Protein AF-A0A840WM59-F1 (afdb_monomer)

Radius of gyration: 18.75 Å; Cα contacts (8 Å, |Δi|>4): 108; chains: 1; bounding box: 46×38×45 Å

InterPro domains:
  IPR029063 S-adenosyl-L-methionine-dependent methyltransferase superfamily [G3DSA:3.40.50.150] (31-158)
  IPR029063 S-adenosyl-L-methionine-dependent methyltransferase superfamily [SSF53335] (62-146)

Foldseek 3Di:
DDDDPDDDDPVVVVVCCVLCVVVCCLQQNVNDQDFCDDPPCNPDRRNVRRVVVVVVPDPDDPVVVVCCVVVVPCPDDDDLVVVCVVCVVVVKDWPDKDWCLVVLQVSLVCQLVSLVVCLVVCCVRVNDVRSVVVNVVSPVVSCCSNPPDTDMDIDIDD

Mean predicted aligned error: 12.3 Å

Solvent-accessible surface area (backbone atoms only — not comparable to full-atom values): 9459 Å² total; per-residue (Å²): 134,84,74,84,77,78,82,75,54,78,71,57,48,52,54,50,46,71,76,46,45,70,55,45,49,73,76,46,50,94,68,82,78,74,54,38,87,52,91,86,58,71,85,51,58,31,49,60,42,32,52,50,52,53,51,76,74,42,98,64,52,74,73,50,52,54,48,47,70,68,59,71,55,75,90,64,86,72,52,79,66,54,49,55,53,53,41,46,76,73,62,27,49,76,77,46,77,42,84,42,33,72,58,46,27,61,50,28,74,42,46,66,58,53,50,63,73,44,42,68,59,39,30,72,76,63,32,63,68,51,38,52,54,51,51,55,51,50,54,53,50,29,49,41,39,52,77,72,49,81,40,75,49,76,42,66,48,119

Secondary structure (DSSP, 8-state):
-----PPPPHHHHHHHHHHHHHHHHHHTTT--------SSSTTS-HHHHHHHHHHHH----HHHHHHHHHHTS-SSPPPHHHHHHHHHHTT-EEEEEEE-HHHHHHHHHHHHHHHHHHHHHHHHHH-HHHHHHHHHHHHHHHHIIIII---EEEEEE-

pLDDT: mean 72.49, std 15.41, range [28.55, 93.75]

Organism: NCBI:txid179819

Sequence (158 aa):
MTSEQDSMRPDEVGEFYDDRGWLYEIFMGQNLHIGWWDEVQPELDPKDRLTDVLIERTELSDQLREVLKEGFTVSALPTAQEYQSLFAEAGFTVARTTDATPHLRRSAERIEHVVAEHYPTVVHKGGREFAEEFRAMISQVSVLERDHLGYTIVEATA

Structure (mmCIF, N/CA/C/O backbone):
data_AF-A0A840WM59-F1
#
_entry.id   AF-A0A840WM59-F1
#
loop_
_atom_site.group_PDB
_atom_site.id
_atom_site.type_symbol
_atom_site.label_atom_id
_atom_site.label_alt_id
_atom_site.label_comp_id
_atom_site.label_asym_id
_atom_site.label_entity_id
_atom_site.label_seq_id
_atom_site.pdbx_PDB_ins_code
_atom_site.Cartn_x
_atom_site.Cartn_y
_atom_site.Cartn_z
_atom_site.occupancy
_atom_site.B_iso_or_equiv
_atom_site.auth_seq_id
_atom_site.auth_comp_id
_atom_site.auth_asym_id
_atom_site.auth_atom_id
_atom_site.pdbx_PDB_model_num
ATOM 1 N N . MET A 1 1 ? 19.791 17.648 -0.159 1.00 28.55 1 MET A N 1
ATOM 2 C CA . MET A 1 1 ? 18.773 18.434 -0.880 1.00 28.55 1 MET A CA 1
ATOM 3 C C . MET A 1 1 ? 17.585 17.518 -1.058 1.00 28.55 1 MET A C 1
ATOM 5 O O . MET A 1 1 ? 17.615 16.666 -1.931 1.00 28.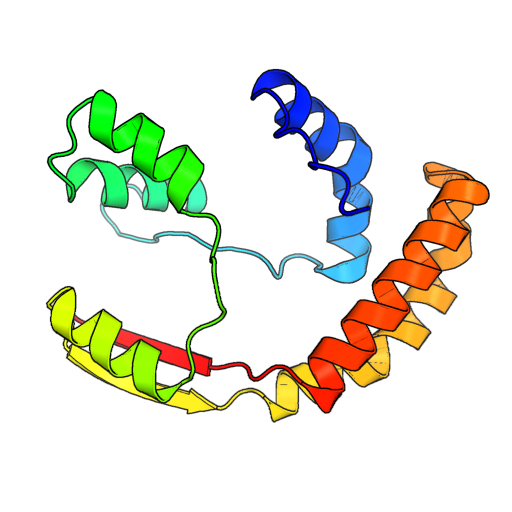55 1 MET A O 1
ATOM 9 N N . THR A 1 2 ? 16.633 17.593 -0.137 1.00 32.44 2 THR A N 1
ATOM 10 C CA . THR A 1 2 ? 15.356 16.880 -0.220 1.00 32.44 2 THR A CA 1
ATOM 11 C C . THR A 1 2 ? 14.537 17.625 -1.268 1.00 32.44 2 THR A C 1
ATOM 13 O O . THR A 1 2 ? 14.332 18.824 -1.095 1.00 32.44 2 THR A O 1
ATOM 16 N N . SER A 1 3 ? 14.185 16.999 -2.393 1.00 36.41 3 SER A N 1
ATOM 17 C CA . SER A 1 3 ? 13.267 17.652 -3.327 1.00 36.41 3 SER A CA 1
ATOM 18 C C . SER A 1 3 ? 11.878 17.610 -2.701 1.00 36.41 3 SER A C 1
ATOM 20 O O . SER A 1 3 ? 11.416 16.532 -2.329 1.00 36.41 3 SER A O 1
ATOM 22 N N . GLU A 1 4 ? 11.235 18.764 -2.545 1.00 38.50 4 GLU A N 1
ATOM 23 C CA . GLU A 1 4 ? 9.794 18.818 -2.304 1.00 38.50 4 GLU A CA 1
ATOM 24 C C . GLU A 1 4 ? 9.122 18.105 -3.478 1.00 38.50 4 GLU A C 1
ATOM 26 O O . GLU A 1 4 ? 9.284 18.494 -4.635 1.00 38.50 4 GLU A O 1
ATOM 31 N N . GLN A 1 5 ? 8.481 16.976 -3.190 1.00 45.84 5 GLN A N 1
ATOM 32 C CA . GLN A 1 5 ? 7.663 16.275 -4.162 1.00 45.84 5 GLN A CA 1
ATOM 33 C C . GLN A 1 5 ? 6.336 17.030 -4.195 1.00 45.84 5 GLN A C 1
ATOM 35 O O . GLN A 1 5 ? 5.573 16.968 -3.236 1.00 45.84 5 GLN A O 1
ATOM 40 N N . ASP A 1 6 ? 6.137 17.827 -5.240 1.00 46.28 6 ASP A N 1
ATOM 41 C CA . ASP A 1 6 ? 4.942 18.653 -5.400 1.00 46.28 6 ASP A CA 1
ATOM 42 C C . ASP A 1 6 ? 3.709 17.738 -5.475 1.00 46.28 6 ASP A C 1
ATOM 44 O O . ASP A 1 6 ? 3.689 16.768 -6.243 1.00 46.28 6 ASP A O 1
ATOM 48 N N . SER A 1 7 ? 2.706 17.993 -4.636 1.00 48.47 7 SER A N 1
ATOM 49 C CA . SER A 1 7 ? 1.481 17.191 -4.602 1.00 48.47 7 SER A CA 1
ATOM 50 C C . SER A 1 7 ? 0.713 17.366 -5.917 1.00 48.47 7 SER A C 1
ATOM 52 O O . SER A 1 7 ? 0.411 18.489 -6.314 1.00 48.47 7 SER A O 1
ATOM 54 N N . MET A 1 8 ? 0.383 16.259 -6.593 1.00 55.47 8 MET A N 1
ATOM 55 C CA . MET A 1 8 ? -0.362 16.278 -7.861 1.00 55.47 8 MET A CA 1
ATOM 56 C C . MET A 1 8 ? -1.747 16.918 -7.701 1.00 55.47 8 MET A C 1
ATOM 58 O O . MET A 1 8 ? -2.423 16.720 -6.686 1.00 55.47 8 MET A O 1
ATOM 62 N N . ARG A 1 9 ? -2.206 17.638 -8.731 1.00 65.06 9 ARG A N 1
ATOM 63 C CA . ARG A 1 9 ? -3.574 18.174 -8.784 1.00 65.06 9 ARG A CA 1
ATOM 64 C C . ARG A 1 9 ? -4.581 17.042 -9.054 1.00 65.06 9 ARG A C 1
ATOM 66 O O . ARG A 1 9 ? -4.219 16.045 -9.675 1.00 65.06 9 ARG A O 1
ATOM 73 N N . PRO A 1 10 ? -5.851 17.159 -8.622 1.00 46.22 10 PRO A N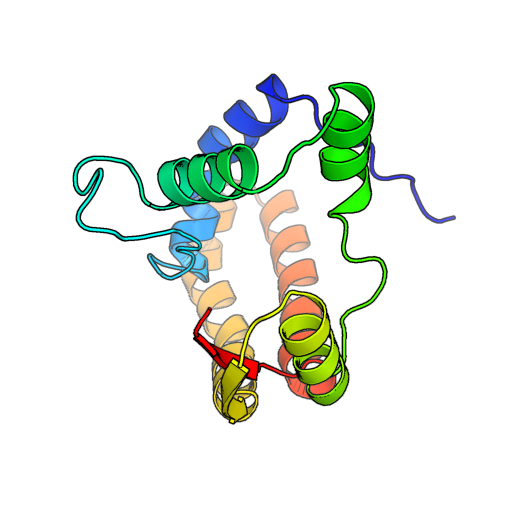 1
ATOM 74 C CA . PRO A 1 10 ? -6.821 16.059 -8.713 1.00 46.22 10 PRO A CA 1
ATOM 75 C C . PRO A 1 10 ? -7.044 15.477 -10.121 1.00 46.22 10 PRO A C 1
ATOM 77 O O . PRO A 1 10 ? -7.259 14.277 -10.261 1.00 46.22 10 PRO A O 1
ATOM 80 N N . ASP A 1 11 ? -6.983 16.310 -11.160 1.00 55.19 11 ASP A N 1
ATOM 81 C CA . ASP A 1 11 ? -7.063 15.916 -12.572 1.00 55.19 11 ASP A CA 1
ATOM 82 C C . ASP A 1 11 ? -5.838 15.102 -13.022 1.00 55.19 11 ASP A C 1
ATOM 84 O O . ASP A 1 11 ? -5.977 14.085 -13.699 1.00 55.19 11 ASP A O 1
ATOM 88 N N . GLU A 1 12 ? -4.650 15.489 -12.562 1.00 59.62 12 GLU A N 1
ATOM 89 C CA . GLU A 1 12 ? -3.382 14.810 -12.861 1.00 59.62 12 GLU A CA 1
ATOM 90 C C . GLU A 1 12 ? -3.289 13.447 -12.170 1.00 59.62 12 GLU A C 1
ATOM 92 O O . GLU A 1 12 ? -2.688 12.513 -12.697 1.00 59.62 12 GLU A O 1
ATOM 97 N N . VAL A 1 13 ? -3.923 13.313 -11.002 1.00 52.75 13 VAL A N 1
ATOM 98 C CA . VAL A 1 13 ? -4.035 12.037 -10.291 1.00 52.75 13 VAL A CA 1
ATOM 99 C C . VAL A 1 13 ? -4.831 11.028 -11.123 1.00 52.75 13 VAL A C 1
ATOM 101 O O . VAL A 1 13 ? -4.397 9.886 -11.258 1.00 52.75 13 VAL A O 1
ATOM 104 N N . GLY A 1 14 ? -5.963 11.437 -11.705 1.00 55.25 14 GLY A N 1
ATOM 105 C CA . GLY A 1 14 ? -6.784 10.568 -12.555 1.00 55.25 14 GLY A CA 1
ATOM 106 C C . GLY A 1 14 ? -6.014 10.047 -13.769 1.00 55.25 14 GLY A C 1
ATOM 107 O O . GLY A 1 14 ? -5.919 8.837 -13.965 1.00 55.25 14 GLY A O 1
ATOM 108 N N . GLU A 1 15 ? -5.372 10.948 -14.516 1.00 70.06 15 GLU A N 1
ATOM 109 C CA . GLU A 1 15 ? -4.544 10.581 -15.674 1.00 70.06 15 GLU A CA 1
ATOM 110 C C . GLU A 1 15 ? -3.366 9.674 -15.287 1.00 70.06 15 GLU A C 1
ATOM 112 O O . GLU A 1 15 ? -3.049 8.721 -16.001 1.00 70.06 15 GLU A O 1
ATOM 117 N N . PHE A 1 16 ? -2.742 9.917 -14.130 1.00 65.44 16 PHE A N 1
ATOM 118 C CA . PHE A 1 16 ? -1.671 9.070 -13.608 1.00 65.44 16 PHE A CA 1
ATOM 119 C C . PHE A 1 16 ? -2.148 7.638 -13.324 1.00 65.44 16 PHE A C 1
ATOM 121 O O . PHE A 1 16 ? -1.452 6.678 -13.667 1.00 65.44 16 PHE A O 1
ATOM 128 N N . TYR A 1 17 ? -3.326 7.472 -12.716 1.00 62.34 17 TYR A N 1
ATOM 129 C CA . TYR A 1 17 ? -3.896 6.148 -12.459 1.00 62.34 17 TYR A CA 1
ATOM 130 C C . TYR A 1 17 ? -4.332 5.440 -13.746 1.00 62.34 17 TYR A C 1
ATOM 132 O O . TYR A 1 17 ? -4.093 4.238 -13.867 1.00 62.34 17 TYR A O 1
ATOM 140 N N . ASP A 1 18 ? -4.894 6.159 -14.716 1.00 71.56 18 ASP A N 1
ATOM 141 C CA . ASP A 1 18 ? -5.288 5.588 -16.009 1.00 71.56 18 ASP A CA 1
ATOM 142 C C . ASP A 1 18 ? -4.070 5.101 -16.815 1.00 71.56 18 ASP A C 1
ATOM 144 O O . ASP A 1 18 ? -4.077 3.996 -17.364 1.00 71.56 18 ASP A O 1
ATOM 148 N N . ASP A 1 19 ? -2.986 5.883 -16.836 1.00 76.06 19 ASP A N 1
ATOM 149 C CA . ASP A 1 19 ? -1.744 5.540 -17.543 1.00 76.06 19 ASP A CA 1
ATOM 150 C C . ASP A 1 19 ? -0.962 4.409 -16.851 1.00 76.06 19 ASP A C 1
ATOM 152 O O . ASP A 1 19 ? -0.347 3.557 -17.505 1.00 76.06 19 ASP A O 1
ATOM 156 N N . ARG A 1 20 ? -0.990 4.357 -15.511 1.00 73.38 20 ARG A N 1
ATOM 157 C CA . ARG A 1 20 ? -0.131 3.457 -14.716 1.00 73.38 20 ARG A CA 1
ATOM 158 C C . ARG A 1 20 ? -0.854 2.330 -13.992 1.00 73.38 20 ARG A C 1
ATOM 160 O O . ARG A 1 20 ? -0.192 1.505 -13.359 1.00 73.38 20 ARG A O 1
ATOM 167 N N . GLY A 1 21 ? -2.172 2.220 -14.146 1.00 66.62 21 GLY A N 1
ATOM 168 C CA . GLY A 1 21 ? -3.016 1.185 -13.536 1.00 66.62 21 GLY A CA 1
ATOM 169 C C . GLY A 1 21 ? -2.487 -0.241 -13.730 1.00 66.62 21 GLY A C 1
ATOM 170 O O . GLY A 1 21 ? -2.508 -1.058 -12.812 1.00 66.62 21 GLY A O 1
ATOM 171 N N . TRP A 1 22 ? -1.895 -0.513 -14.895 1.00 76.75 22 TRP A N 1
ATOM 172 C CA . TRP A 1 22 ? -1.319 -1.815 -15.245 1.00 76.75 22 TRP A CA 1
ATOM 173 C C . TRP A 1 22 ? -0.145 -2.256 -14.351 1.00 76.75 22 TRP A C 1
ATOM 175 O O . TRP A 1 22 ? 0.138 -3.450 -14.275 1.00 76.75 22 TRP A O 1
ATOM 185 N N . LEU A 1 23 ? 0.563 -1.335 -13.686 1.00 75.06 23 LEU A N 1
ATOM 186 C CA . LEU A 1 23 ? 1.624 -1.687 -12.731 1.00 75.06 23 LEU A CA 1
ATOM 187 C C . LEU A 1 23 ? 1.040 -2.240 -11.432 1.00 75.06 23 LEU A C 1
ATOM 189 O O . LEU A 1 23 ? 1.575 -3.200 -10.879 1.00 75.06 23 LEU A O 1
ATOM 193 N N . TYR A 1 24 ? -0.073 -1.674 -10.964 1.00 67.44 24 TYR A N 1
ATOM 194 C CA . TYR A 1 24 ? -0.759 -2.164 -9.771 1.00 67.44 24 TYR A CA 1
ATOM 195 C C . TYR A 1 24 ? -1.293 -3.581 -9.985 1.00 67.44 24 TYR A C 1
ATOM 197 O O . TYR A 1 24 ? -1.150 -4.419 -9.099 1.00 67.44 24 TYR A O 1
ATOM 205 N N . GLU A 1 25 ? -1.800 -3.896 -11.178 1.00 69.50 25 GLU A N 1
ATOM 206 C CA . GLU A 1 25 ? -2.214 -5.263 -11.520 1.00 69.50 25 GLU A CA 1
ATOM 207 C C . GLU A 1 25 ? -1.060 -6.271 -11.422 1.00 69.50 25 GLU A C 1
ATOM 209 O O . GLU A 1 25 ? -1.254 -7.379 -10.925 1.00 69.50 25 GLU A O 1
ATOM 214 N N . ILE A 1 26 ? 0.146 -5.888 -11.852 1.00 73.62 26 ILE A N 1
ATOM 215 C CA . ILE A 1 26 ? 1.330 -6.758 -11.806 1.00 73.62 26 ILE A CA 1
ATOM 216 C C . ILE A 1 26 ? 1.771 -7.027 -10.361 1.00 73.62 26 ILE A C 1
ATOM 218 O O . ILE A 1 26 ? 2.080 -8.165 -10.014 1.00 73.62 26 ILE A O 1
ATOM 222 N N . PHE A 1 27 ? 1.830 -5.990 -9.521 1.00 65.25 27 PHE A N 1
ATOM 223 C CA . PHE A 1 27 ? 2.468 -6.088 -8.200 1.00 65.25 27 PHE A CA 1
ATOM 224 C C . PHE A 1 27 ? 1.499 -6.310 -7.047 1.00 65.25 27 PHE A C 1
ATOM 226 O O . PHE A 1 27 ? 1.832 -6.999 -6.084 1.00 65.25 27 PHE A O 1
ATOM 233 N N . MET A 1 28 ? 0.309 -5.731 -7.131 1.00 60.75 28 MET A N 1
ATOM 234 C CA . MET A 1 28 ? -0.711 -5.824 -6.094 1.00 60.75 28 MET A CA 1
ATOM 235 C C . MET A 1 28 ? -1.854 -6.756 -6.488 1.00 60.75 28 MET A C 1
ATOM 237 O O . MET A 1 28 ? -2.625 -7.137 -5.615 1.00 60.75 28 MET A O 1
ATOM 241 N N . GLY A 1 29 ? -1.982 -7.168 -7.755 1.00 65.00 29 GLY A N 1
ATOM 242 C CA . GLY A 1 29 ? -3.148 -7.930 -8.212 1.00 65.00 29 GLY A CA 1
ATOM 243 C C . GLY A 1 29 ? -4.458 -7.221 -7.835 1.00 65.00 29 GLY A C 1
ATOM 244 O O . GLY A 1 29 ? -4.543 -5.999 -7.893 1.00 65.00 29 GLY A O 1
ATOM 245 N N . GLN A 1 30 ? -5.465 -7.971 -7.373 1.00 51.62 30 GLN A N 1
ATOM 246 C CA . GLN A 1 30 ? -6.700 -7.418 -6.780 1.00 51.62 30 GLN A CA 1
ATOM 247 C C . GLN A 1 30 ? -6.583 -7.165 -5.261 1.00 51.62 30 GLN A C 1
ATOM 249 O O . GLN A 1 30 ? -7.540 -7.369 -4.526 1.00 51.62 30 GLN A O 1
ATOM 254 N N . ASN A 1 31 ? -5.398 -6.852 -4.731 1.00 40.69 31 ASN A N 1
ATOM 255 C CA . ASN A 1 31 ? -5.140 -6.979 -3.286 1.00 40.69 31 ASN A CA 1
ATOM 256 C C . ASN A 1 31 ? -5.030 -5.647 -2.526 1.00 40.69 31 ASN A C 1
ATOM 258 O O . ASN A 1 31 ? -4.706 -5.656 -1.341 1.00 40.69 31 ASN A O 1
ATOM 262 N N . LEU A 1 32 ? -5.338 -4.506 -3.155 1.00 42.41 32 LEU A N 1
ATOM 263 C CA . LEU A 1 32 ? -5.500 -3.238 -2.438 1.00 42.41 32 LEU A CA 1
ATOM 264 C C . LEU A 1 32 ? -6.956 -2.763 -2.515 1.00 42.41 32 LEU A C 1
ATOM 266 O O . LEU A 1 32 ? -7.327 -1.962 -3.368 1.00 42.41 32 LEU A O 1
ATOM 270 N N . HIS A 1 33 ? -7.779 -3.262 -1.595 1.00 53.25 33 HIS A N 1
ATOM 271 C CA . HIS A 1 33 ? -9.153 -2.801 -1.406 1.00 53.25 33 HIS A CA 1
ATOM 272 C C . HIS A 1 33 ? -9.306 -2.256 0.012 1.00 53.25 33 HIS A C 1
ATOM 274 O O . HIS A 1 33 ? -9.609 -2.991 0.947 1.00 53.25 33 HIS A O 1
ATOM 280 N N . ILE A 1 34 ? -9.069 -0.956 0.177 1.00 54.91 34 ILE A N 1
ATOM 281 C CA . ILE A 1 34 ? -9.463 -0.238 1.390 1.00 54.91 34 ILE A CA 1
ATOM 282 C C . ILE A 1 34 ? -10.859 0.316 1.117 1.00 54.91 34 ILE A C 1
ATOM 284 O O . ILE A 1 34 ? -11.018 1.184 0.266 1.00 54.91 34 ILE A O 1
ATOM 288 N N . GLY A 1 35 ? -11.869 -0.220 1.794 1.00 61.25 35 GLY A N 1
ATOM 289 C CA . GLY A 1 35 ? -13.261 0.147 1.568 1.00 61.25 35 GLY A CA 1
ATOM 290 C C . GLY A 1 35 ? -14.151 -0.173 2.765 1.00 61.25 35 GLY A C 1
ATOM 291 O O . GLY A 1 35 ? -13.710 -0.794 3.732 1.00 61.25 35 GLY A O 1
ATOM 292 N N . TRP A 1 36 ? -15.399 0.276 2.713 1.00 59.81 36 TRP A N 1
ATOM 293 C CA . TRP A 1 36 ? -16.424 0.056 3.721 1.00 59.81 36 TRP A CA 1
ATOM 294 C C . TRP A 1 36 ? -17.585 -0.689 3.078 1.00 59.81 36 TRP A C 1
ATOM 296 O O . TRP A 1 36 ? -18.198 -0.199 2.133 1.00 59.81 36 TRP A O 1
ATOM 306 N N . TRP A 1 37 ? -17.875 -1.878 3.599 1.00 80.38 37 TRP A N 1
ATOM 307 C CA . TRP A 1 37 ? -18.977 -2.721 3.151 1.00 80.38 37 TRP A CA 1
ATOM 308 C C . TRP A 1 37 ? -20.067 -2.714 4.216 1.00 80.38 37 TRP A C 1
ATOM 310 O O . TRP A 1 37 ? -19.820 -3.104 5.358 1.00 80.38 37 TRP A O 1
ATOM 320 N N . ASP A 1 38 ? -21.273 -2.300 3.845 1.00 79.50 38 ASP A N 1
ATOM 321 C CA . ASP A 1 38 ? -22.450 -2.397 4.701 1.00 79.50 38 ASP A CA 1
ATOM 322 C C . ASP A 1 38 ? -23.713 -2.718 3.894 1.00 79.50 38 ASP A C 1
ATOM 324 O O . ASP A 1 38 ? -23.719 -2.720 2.664 1.00 79.50 38 ASP A O 1
ATOM 328 N N . GLU A 1 39 ? -24.791 -3.034 4.609 1.00 85.75 39 GLU A N 1
ATOM 329 C CA . GLU A 1 39 ? -26.103 -3.305 4.010 1.00 85.75 39 GLU A CA 1
ATOM 330 C C . GLU A 1 39 ? -26.844 -2.021 3.604 1.00 85.75 39 GLU A C 1
ATOM 332 O O . GLU A 1 39 ? -27.935 -2.101 3.042 1.00 85.75 39 GLU A O 1
ATOM 337 N N . VAL A 1 40 ? -26.291 -0.842 3.911 1.00 80.25 40 VAL A N 1
ATOM 338 C CA . VAL A 1 40 ? -26.959 0.446 3.686 1.00 80.25 40 VAL A CA 1
ATOM 339 C C . VAL A 1 40 ? -26.860 0.840 2.219 1.00 80.25 40 VAL A C 1
ATOM 341 O O . VAL A 1 40 ? -27.854 1.296 1.660 1.00 80.25 40 VAL A O 1
ATOM 344 N N . GLN A 1 41 ? -25.685 0.657 1.607 1.00 78.00 41 GLN A N 1
ATOM 345 C CA . GLN A 1 41 ? -25.455 0.913 0.179 1.00 7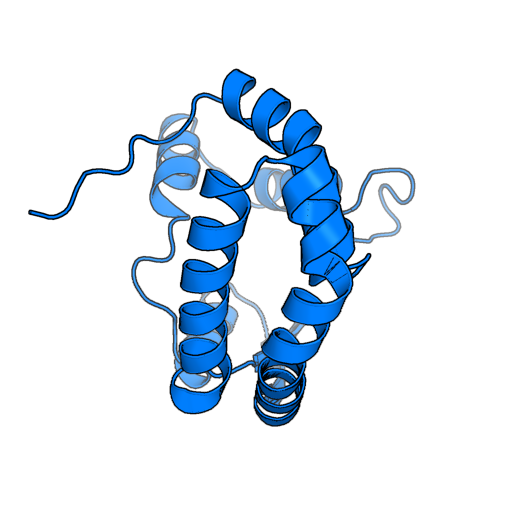8.00 41 GLN A CA 1
ATOM 346 C C . GLN A 1 41 ? -24.556 -0.177 -0.437 1.00 78.00 41 GLN A C 1
ATOM 348 O O . GLN A 1 41 ? -23.414 0.099 -0.813 1.00 78.00 41 GLN A O 1
ATOM 353 N N . PRO A 1 42 ? -25.034 -1.433 -0.523 1.00 76.94 42 PRO A N 1
ATOM 354 C CA . PRO A 1 42 ? -24.238 -2.569 -0.997 1.00 76.94 42 PRO A CA 1
ATOM 355 C C . PRO A 1 42 ? -23.831 -2.469 -2.479 1.00 76.94 42 PRO A C 1
ATOM 357 O O . PRO A 1 42 ? -22.956 -3.208 -2.929 1.00 76.94 42 PRO A O 1
ATOM 360 N N . GLU A 1 43 ? -24.475 -1.588 -3.243 1.00 82.62 43 GLU A N 1
ATOM 361 C CA . GLU A 1 43 ? -24.184 -1.289 -4.646 1.00 82.62 43 GLU A CA 1
ATOM 362 C C . GLU A 1 43 ? -23.087 -0.236 -4.875 1.00 82.62 43 GLU A C 1
ATOM 364 O O . GLU A 1 43 ? -22.625 -0.105 -6.011 1.00 82.62 43 GLU A O 1
ATOM 369 N N . LEU A 1 44 ? -22.672 0.515 -3.846 1.00 62.12 44 LEU A N 1
ATOM 370 C CA . LEU A 1 44 ? -21.581 1.488 -3.964 1.00 62.12 44 LEU A CA 1
ATOM 371 C C . LEU A 1 44 ? -20.219 0.793 -4.023 1.00 62.12 44 LEU A C 1
ATOM 373 O O . LEU A 1 44 ? -20.007 -0.246 -3.394 1.00 62.12 44 LEU A O 1
ATOM 377 N N . ASP A 1 45 ? -19.264 1.409 -4.729 1.00 72.12 45 ASP A N 1
ATOM 378 C CA . ASP A 1 45 ? -17.873 0.982 -4.620 1.00 72.12 45 ASP A CA 1
ATOM 379 C C . ASP A 1 45 ? -17.428 1.127 -3.151 1.00 72.12 45 ASP A C 1
ATOM 381 O O . ASP A 1 45 ? -17.602 2.197 -2.557 1.00 72.12 45 ASP A O 1
ATOM 385 N N . PRO A 1 46 ? -16.859 0.081 -2.531 1.00 61.22 46 PRO A N 1
ATOM 386 C CA . PRO A 1 46 ? -16.486 0.114 -1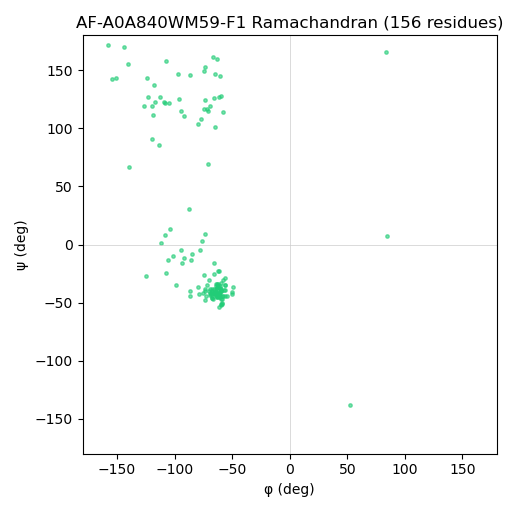.121 1.00 61.22 46 PRO A CA 1
ATOM 387 C C . PRO A 1 46 ? -15.535 1.258 -0.758 1.00 61.22 46 PRO A C 1
ATOM 389 O O . PRO A 1 46 ? -15.568 1.740 0.374 1.00 61.22 46 PRO A O 1
ATOM 392 N N . LYS A 1 47 ? -14.690 1.723 -1.683 1.00 60.03 47 LYS A N 1
ATOM 393 C CA . LYS A 1 47 ? -13.786 2.856 -1.435 1.00 60.03 47 LYS A CA 1
ATOM 394 C C . LYS A 1 47 ? -14.559 4.169 -1.312 1.00 60.03 47 LYS A C 1
ATOM 396 O O . LYS A 1 47 ? -14.278 4.974 -0.420 1.00 60.03 47 LYS A O 1
ATOM 401 N N . ASP A 1 48 ? -15.546 4.360 -2.179 1.00 61.69 48 ASP 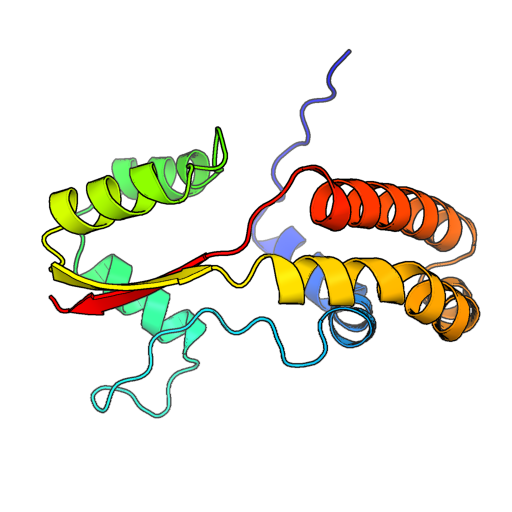A N 1
ATOM 402 C CA . ASP A 1 48 ? -16.413 5.537 -2.164 1.00 61.69 48 ASP A CA 1
ATOM 403 C C . ASP A 1 48 ? -17.303 5.499 -0.921 1.00 61.69 48 ASP A C 1
ATOM 405 O O . ASP A 1 48 ? -17.369 6.473 -0.168 1.00 61.69 48 ASP A O 1
ATOM 409 N N . ARG A 1 49 ? -17.852 4.320 -0.597 1.00 77.31 49 ARG A N 1
ATOM 410 C CA . ARG A 1 49 ? -18.634 4.123 0.625 1.00 77.31 49 ARG A CA 1
ATOM 411 C C . ARG A 1 49 ? -17.826 4.414 1.891 1.00 77.31 49 ARG A C 1
ATOM 413 O O . ARG A 1 49 ? -18.357 5.021 2.819 1.00 77.31 49 ARG A O 1
ATOM 420 N N . LEU A 1 50 ? -16.551 4.023 1.946 1.00 70.25 50 LEU A N 1
ATOM 421 C CA . LEU A 1 50 ? -15.668 4.350 3.071 1.00 70.25 50 LEU A CA 1
ATOM 422 C C . LEU A 1 50 ? -15.488 5.856 3.228 1.00 70.25 50 LEU A C 1
ATOM 424 O O . LEU A 1 50 ? -15.546 6.369 4.344 1.00 70.25 50 LEU A O 1
ATOM 428 N N . THR A 1 51 ? -15.288 6.553 2.114 1.00 60.00 51 THR A N 1
ATOM 429 C CA . THR A 1 51 ? -15.132 8.008 2.099 1.00 60.00 51 THR A CA 1
ATOM 430 C C . THR A 1 51 ? -16.394 8.691 2.623 1.00 60.00 51 THR A C 1
ATOM 432 O O . THR A 1 51 ? -16.295 9.548 3.502 1.00 60.00 51 THR A O 1
ATOM 435 N N . ASP A 1 52 ? -17.574 8.255 2.181 1.00 64.44 52 ASP A N 1
ATOM 436 C CA . ASP A 1 52 ? -18.856 8.787 2.652 1.00 64.44 52 ASP A CA 1
ATOM 437 C C . ASP A 1 52 ? -19.069 8.538 4.144 1.00 64.44 52 ASP A C 1
ATOM 439 O O . ASP A 1 52 ? -19.424 9.461 4.868 1.00 64.44 52 ASP A O 1
ATOM 443 N N . VAL A 1 53 ? -18.776 7.333 4.644 1.00 72.62 53 VAL A N 1
ATOM 444 C CA . VAL A 1 53 ? -18.878 7.029 6.081 1.00 72.62 53 VAL A CA 1
ATOM 445 C C . VAL A 1 53 ? -17.946 7.908 6.907 1.00 72.62 53 VAL A C 1
ATOM 447 O O . VAL A 1 53 ? -18.345 8.403 7.962 1.00 72.62 53 VAL A O 1
ATOM 450 N N . LEU A 1 54 ? -16.709 8.118 6.453 1.00 65.56 54 LEU A N 1
ATOM 451 C CA . LEU A 1 54 ? -15.767 9.005 7.134 1.00 65.56 54 LEU A CA 1
ATOM 452 C C . LEU A 1 54 ? -16.267 10.455 7.114 1.00 65.56 54 LEU A C 1
ATOM 454 O O . LEU A 1 54 ? -16.183 11.140 8.130 1.00 65.56 54 LEU A O 1
ATOM 458 N N . ILE A 1 55 ? -16.840 10.918 6.004 1.00 59.31 55 ILE A N 1
ATOM 459 C CA . ILE A 1 55 ? -17.415 12.263 5.889 1.00 59.31 55 ILE A CA 1
ATOM 460 C C . ILE A 1 55 ? -18.654 12.430 6.779 1.00 59.31 55 ILE A C 1
ATOM 462 O O . ILE A 1 55 ? -18.757 13.428 7.486 1.00 59.31 55 ILE A O 1
ATOM 466 N N . GLU A 1 56 ? -19.582 11.475 6.761 1.00 70.38 56 GLU A N 1
ATOM 467 C CA . GLU A 1 56 ? -20.827 11.486 7.542 1.00 70.38 56 GLU A CA 1
ATOM 468 C C . GLU A 1 56 ? -20.557 11.447 9.047 1.00 70.38 56 GLU A C 1
ATOM 470 O O . GLU A 1 56 ? -21.275 12.067 9.830 1.00 70.38 56 GLU A O 1
ATOM 475 N N . ARG A 1 57 ? -19.514 10.720 9.462 1.00 66.69 57 ARG A N 1
ATOM 476 C CA . ARG A 1 57 ? -19.140 10.574 10.875 1.00 66.69 57 ARG A CA 1
ATOM 477 C C . ARG A 1 57 ? -18.255 11.694 11.397 1.00 66.69 57 ARG A C 1
ATOM 479 O O . ARG A 1 57 ? -18.031 11.749 12.605 1.00 66.69 57 ARG A O 1
ATOM 486 N N . THR A 1 58 ? -17.769 12.580 10.532 1.00 52.00 58 THR A N 1
ATOM 487 C CA . THR A 1 58 ? -16.879 13.659 10.952 1.00 52.00 58 THR A CA 1
ATOM 488 C C . THR A 1 58 ? -17.514 15.014 10.657 1.00 52.00 58 THR A C 1
ATOM 490 O O . THR A 1 58 ? -17.640 15.420 9.504 1.00 52.00 58 THR A O 1
ATOM 493 N N . GLU A 1 59 ? -17.889 15.756 11.703 1.00 53.47 59 GLU A N 1
ATOM 494 C CA . GLU A 1 59 ? -18.343 17.152 11.598 1.00 53.47 59 GLU A CA 1
ATOM 495 C C . GLU A 1 59 ? -17.161 18.078 11.244 1.00 53.47 59 GLU A C 1
ATOM 497 O O . GLU A 1 59 ? -16.679 18.859 12.063 1.00 53.47 59 GLU A O 1
ATOM 502 N N . LEU A 1 60 ? -16.635 17.965 10.021 1.00 54.38 60 LEU A N 1
ATOM 503 C CA . LEU A 1 60 ? -15.515 18.783 9.556 1.00 54.3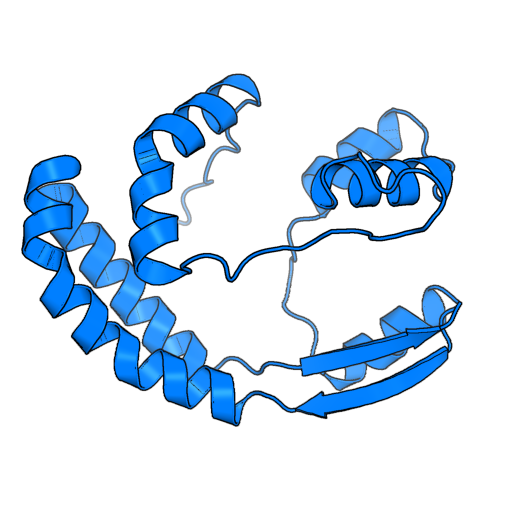8 60 LEU A CA 1
ATOM 504 C C . LEU A 1 60 ? -16.017 19.987 8.770 1.00 54.38 60 LEU A C 1
ATOM 506 O O . LEU A 1 60 ? -16.719 19.853 7.762 1.00 54.38 60 LEU A O 1
ATOM 510 N N . SER A 1 61 ? -15.586 21.167 9.210 1.00 63.97 61 SER A N 1
ATOM 511 C CA . SER A 1 61 ? -15.667 22.391 8.419 1.00 63.97 61 SER A CA 1
ATOM 512 C C . SER A 1 61 ? -14.822 22.275 7.145 1.00 63.97 61 SER A C 1
ATOM 514 O O . SER A 1 61 ? -13.883 21.481 7.083 1.00 63.97 61 SER A O 1
ATOM 516 N N . ASP A 1 62 ? -15.108 23.102 6.139 1.00 60.06 62 ASP A N 1
ATOM 517 C CA . ASP A 1 62 ? -14.365 23.099 4.867 1.00 60.06 62 ASP A CA 1
ATOM 518 C C . ASP A 1 62 ? -12.856 23.314 5.071 1.00 60.06 62 ASP A C 1
ATOM 520 O O . ASP A 1 62 ? -12.036 22.666 4.428 1.00 60.06 62 ASP A O 1
ATOM 524 N N . GLN A 1 63 ? -12.480 24.134 6.057 1.00 61.66 63 GLN A N 1
ATOM 525 C CA . GLN A 1 63 ? -11.088 24.330 6.467 1.00 61.66 63 GLN A CA 1
ATOM 526 C C . GLN A 1 63 ? -10.442 23.028 6.972 1.00 61.66 63 GLN A C 1
ATOM 528 O O . GLN A 1 63 ? -9.294 22.736 6.650 1.00 61.66 63 GLN A O 1
ATOM 533 N N . LEU A 1 64 ? -11.171 22.237 7.765 1.00 55.47 64 LEU A N 1
ATOM 534 C CA . LEU A 1 64 ? -10.676 20.970 8.300 1.00 55.47 64 LEU A CA 1
ATOM 535 C C . LEU A 1 64 ? -10.627 19.869 7.234 1.00 55.47 64 LEU A C 1
ATOM 537 O O . LEU A 1 64 ? -9.793 18.979 7.347 1.00 55.47 64 LEU A O 1
ATOM 541 N N . ARG A 1 65 ? -11.460 19.938 6.185 1.00 52.97 65 ARG A N 1
ATOM 542 C CA . ARG A 1 65 ? -11.389 19.026 5.029 1.00 52.97 65 ARG A CA 1
ATOM 543 C C . ARG A 1 65 ? -10.117 19.228 4.209 1.00 52.97 65 ARG A C 1
ATOM 545 O O . ARG A 1 65 ? -9.537 18.242 3.768 1.00 52.97 65 ARG A O 1
ATOM 552 N N . GLU A 1 66 ? -9.665 20.466 4.032 1.00 50.16 66 GLU A N 1
ATOM 553 C CA . GLU A 1 66 ? -8.395 20.737 3.342 1.00 50.16 66 GLU A CA 1
ATOM 554 C C . GLU A 1 66 ? -7.190 20.298 4.185 1.00 50.16 66 GLU A C 1
ATOM 556 O O . GLU A 1 66 ? -6.300 19.617 3.683 1.00 50.16 66 GLU A O 1
ATOM 561 N N . VAL A 1 67 ? -7.226 20.532 5.502 1.00 55.28 67 VAL A N 1
ATOM 562 C CA . VAL A 1 67 ? -6.205 20.005 6.428 1.00 55.28 67 VAL A CA 1
ATOM 563 C C . VAL A 1 67 ? -6.204 18.473 6.471 1.00 55.28 67 VAL A C 1
ATOM 565 O O . VAL A 1 67 ? -5.144 17.873 6.598 1.00 55.28 67 VAL A O 1
ATOM 568 N N . LEU A 1 68 ? -7.362 17.819 6.338 1.00 51.94 68 LEU A N 1
ATOM 569 C CA . LEU A 1 68 ? -7.460 16.359 6.237 1.00 51.94 68 LEU A CA 1
ATOM 570 C C . LEU A 1 68 ? -6.708 15.840 5.003 1.00 51.94 68 LEU A C 1
ATOM 572 O O . LEU A 1 68 ? -5.953 14.879 5.103 1.00 51.94 68 LEU A O 1
ATOM 576 N N . LYS A 1 69 ? -6.886 16.496 3.852 1.00 44.62 69 LYS A N 1
ATOM 577 C CA . LYS A 1 69 ? -6.236 16.127 2.585 1.00 44.62 69 LYS A CA 1
ATOM 578 C C . LYS A 1 69 ? -4.719 16.316 2.632 1.00 44.62 69 LYS A C 1
ATOM 580 O O . LYS A 1 69 ? -3.995 15.483 2.101 1.00 44.62 69 LYS A O 1
ATOM 585 N N . GLU A 1 70 ? -4.241 17.370 3.290 1.00 48.59 70 GLU A N 1
ATOM 586 C CA . GLU A 1 70 ? -2.805 17.643 3.449 1.00 48.59 70 GLU A CA 1
ATOM 587 C C . GLU A 1 70 ? -2.164 16.797 4.573 1.00 48.59 70 GLU A C 1
ATOM 589 O O . GLU A 1 70 ? -1.026 16.333 4.458 1.00 48.59 70 GLU A O 1
ATOM 594 N N . GLY A 1 71 ? -2.908 16.558 5.657 1.00 41.84 71 GLY A N 1
ATOM 595 C CA . GLY A 1 71 ? -2.443 15.938 6.901 1.00 41.84 71 GLY A CA 1
ATOM 596 C C . GLY A 1 71 ? -2.596 14.418 6.993 1.00 41.84 71 GLY A C 1
ATOM 597 O O . GLY A 1 71 ? -1.992 13.816 7.876 1.00 41.84 71 GLY A O 1
ATOM 598 N N . PHE A 1 72 ? -3.341 13.769 6.086 1.00 43.03 72 PHE A N 1
ATOM 599 C CA . PHE A 1 72 ? -3.376 12.297 5.962 1.00 43.03 72 PHE A CA 1
ATOM 600 C C . PHE A 1 72 ? -2.103 11.704 5.339 1.00 43.03 72 PHE A C 1
ATOM 602 O O . PHE A 1 72 ? -2.021 10.504 5.066 1.00 43.03 72 PHE A O 1
ATOM 609 N N . THR A 1 73 ? -1.072 12.524 5.159 1.00 44.53 73 THR A N 1
ATOM 610 C CA . THR A 1 73 ? 0.291 12.037 5.010 1.00 44.53 73 THR A CA 1
ATOM 611 C C . THR A 1 73 ? 0.766 11.511 6.365 1.00 44.53 73 THR A C 1
ATOM 613 O O . THR A 1 73 ? 0.868 12.233 7.356 1.00 44.53 73 THR A O 1
ATOM 616 N N . VAL A 1 74 ? 1.021 10.204 6.440 1.00 44.28 74 VAL A N 1
ATOM 617 C CA . VAL A 1 74 ? 1.553 9.573 7.651 1.00 44.28 74 VAL A CA 1
ATOM 618 C C . VAL A 1 74 ? 2.960 10.127 7.890 1.00 44.28 74 VAL A C 1
ATOM 620 O O . VAL A 1 74 ? 3.912 9.730 7.223 1.00 44.28 74 VAL A O 1
ATOM 623 N N . SER A 1 75 ? 3.094 11.077 8.819 1.00 49.72 75 SER A N 1
ATOM 624 C CA . SER A 1 75 ? 4.375 11.730 9.136 1.00 49.72 75 SER A CA 1
ATOM 625 C C . SER A 1 75 ? 5.392 10.767 9.758 1.00 49.72 75 SER A C 1
ATOM 627 O O . SER A 1 75 ? 6.600 10.959 9.622 1.00 49.72 75 SER A O 1
ATOM 629 N N . ALA A 1 76 ? 4.901 9.704 10.399 1.00 58.09 76 ALA A N 1
ATOM 630 C CA . ALA A 1 76 ? 5.668 8.554 10.853 1.00 58.09 76 ALA A CA 1
ATOM 631 C C . ALA A 1 76 ? 4.754 7.328 10.955 1.00 58.09 76 ALA A C 1
ATOM 633 O O . ALA A 1 76 ? 3.601 7.447 11.366 1.00 58.09 76 ALA A O 1
ATOM 634 N N . LEU A 1 77 ? 5.269 6.150 10.598 1.00 67.94 77 LEU A N 1
ATOM 635 C CA . LEU A 1 77 ? 4.531 4.895 10.734 1.00 67.94 77 LEU A CA 1
ATOM 636 C C . LEU A 1 77 ? 4.367 4.553 12.226 1.00 67.94 77 LEU A C 1
ATOM 638 O O . LEU A 1 77 ? 5.387 4.362 12.896 1.00 67.94 77 LEU A O 1
ATOM 642 N N . PRO A 1 78 ? 3.130 4.452 12.754 1.00 75.88 78 PRO A N 1
ATOM 643 C CA . PRO A 1 78 ? 2.915 4.050 14.135 1.00 75.88 78 PRO A CA 1
ATOM 644 C C . PRO A 1 78 ? 3.383 2.614 14.368 1.00 75.88 78 PRO A C 1
ATOM 646 O O . PRO A 1 78 ? 3.254 1.733 13.513 1.00 75.88 78 PRO A O 1
ATOM 649 N N . THR A 1 79 ? 3.888 2.350 15.563 1.00 82.56 79 THR A N 1
ATOM 650 C CA . THR A 1 79 ? 4.136 0.995 16.049 1.00 82.56 79 THR A CA 1
ATOM 651 C C . THR A 1 79 ? 2.820 0.240 16.251 1.00 82.56 79 THR A C 1
ATOM 653 O O . THR A 1 79 ? 1.746 0.821 16.423 1.00 82.56 79 THR A O 1
ATOM 656 N N . ALA A 1 80 ? 2.895 -1.093 16.308 1.00 80.50 80 ALA A N 1
ATOM 657 C CA . ALA A 1 80 ? 1.723 -1.931 16.574 1.00 80.50 80 ALA A CA 1
ATOM 658 C C . ALA A 1 80 ? 1.028 -1.592 17.909 1.00 80.50 80 ALA A C 1
ATOM 660 O O . ALA A 1 80 ? -0.187 -1.742 18.021 1.00 80.50 80 ALA A O 1
ATOM 661 N N . GLN A 1 81 ? 1.784 -1.126 18.908 1.00 81.12 81 GLN A N 1
ATOM 662 C CA . GLN A 1 81 ? 1.234 -0.706 20.195 1.00 81.12 81 GLN A CA 1
ATOM 663 C C . GLN A 1 81 ? 0.541 0.657 20.099 1.00 81.12 81 GLN A C 1
ATOM 665 O O . GLN A 1 81 ? -0.549 0.820 20.640 1.00 81.12 81 GLN A O 1
ATOM 670 N N . GLU A 1 82 ? 1.123 1.612 19.373 1.00 81.44 82 GLU A N 1
ATOM 671 C CA . GLU A 1 82 ? 0.505 2.926 19.150 1.00 81.44 82 GLU A CA 1
ATOM 672 C C . GLU A 1 82 ? -0.817 2.804 18.388 1.00 81.44 82 GLU A C 1
ATOM 674 O O . GLU A 1 82 ? -1.774 3.494 18.729 1.00 81.44 82 GLU A O 1
ATOM 679 N N . TYR A 1 83 ? -0.934 1.859 17.447 1.00 80.44 83 TYR A N 1
ATOM 680 C CA . TYR A 1 83 ? -2.217 1.568 16.801 1.00 80.44 83 TYR A CA 1
ATOM 681 C C . TYR A 1 83 ? -3.321 1.213 17.806 1.00 80.44 83 TYR A C 1
ATOM 683 O O . TYR A 1 83 ? -4.447 1.675 17.648 1.00 80.44 83 TYR A O 1
ATOM 691 N N . GLN A 1 84 ? -3.025 0.452 18.865 1.00 79.19 84 GLN A N 1
ATOM 692 C CA . GLN A 1 84 ? -4.034 0.114 19.878 1.00 79.19 84 GLN A CA 1
ATOM 693 C C . GLN A 1 84 ? -4.544 1.356 20.616 1.00 79.19 84 GLN A C 1
ATOM 695 O O . GLN A 1 84 ? -5.749 1.487 20.829 1.00 79.19 84 GLN A O 1
ATOM 700 N N . SER A 1 85 ? -3.641 2.274 20.967 1.00 82.12 85 SER A N 1
ATOM 701 C CA . SER A 1 85 ? -3.998 3.554 21.585 1.00 82.12 85 SER A CA 1
ATOM 702 C C . SER A 1 85 ? -4.853 4.410 20.652 1.00 82.12 85 SER A C 1
ATOM 704 O O . SER A 1 85 ? -5.885 4.914 21.083 1.00 82.12 85 SER A O 1
ATOM 706 N N . LEU A 1 86 ? -4.490 4.493 19.369 1.00 83.06 86 LEU A N 1
ATOM 707 C CA . LEU A 1 86 ? -5.240 5.262 18.371 1.00 83.06 86 LEU A CA 1
ATOM 708 C C . LEU A 1 86 ? -6.678 4.748 18.195 1.00 83.06 86 LEU A C 1
ATOM 710 O O . LEU A 1 86 ? -7.612 5.546 18.150 1.00 83.06 86 LEU A O 1
ATOM 714 N N . PHE A 1 87 ? -6.885 3.426 18.148 1.00 82.56 87 PHE A N 1
ATOM 715 C CA . PHE A 1 87 ? -8.237 2.854 18.084 1.00 82.56 87 PHE A CA 1
ATOM 716 C C . PHE A 1 87 ? -9.060 3.181 19.336 1.00 82.56 87 PHE A C 1
ATOM 718 O O . PHE A 1 87 ? -10.226 3.557 19.213 1.00 82.56 87 PHE A O 1
ATOM 725 N N . ALA A 1 88 ? -8.459 3.079 20.524 1.00 80.06 88 ALA A N 1
ATOM 726 C CA . ALA A 1 88 ? -9.139 3.389 21.779 1.00 80.06 88 ALA A CA 1
ATOM 727 C C . ALA A 1 88 ? -9.521 4.876 21.886 1.00 80.06 88 ALA A C 1
ATOM 729 O O . ALA A 1 88 ? -10.641 5.195 22.285 1.00 80.06 88 ALA A O 1
ATOM 730 N N . GLU A 1 89 ? -8.624 5.786 21.499 1.00 82.06 89 GLU A N 1
ATOM 731 C CA . GLU A 1 89 ? -8.883 7.233 21.462 1.00 82.06 89 GLU A CA 1
ATOM 732 C C . GLU A 1 89 ? -9.998 7.597 20.475 1.00 82.06 89 GLU A C 1
ATOM 734 O O . GLU A 1 89 ? -10.804 8.485 20.749 1.00 82.06 89 GLU A O 1
ATOM 739 N N . ALA A 1 90 ? -10.098 6.861 19.367 1.00 81.00 90 ALA A N 1
ATOM 740 C CA . ALA A 1 90 ? -11.180 6.986 18.395 1.00 81.00 90 ALA A CA 1
ATOM 741 C C . ALA A 1 90 ? -12.507 6.338 18.849 1.00 81.00 90 ALA A C 1
ATOM 743 O O . ALA A 1 90 ? -13.478 6.338 18.093 1.00 81.00 90 ALA A O 1
ATOM 744 N N . GLY A 1 91 ? -12.573 5.788 20.067 1.00 82.75 91 GLY A N 1
ATOM 745 C CA . GLY A 1 91 ? -13.780 5.189 20.641 1.00 82.75 91 GLY A CA 1
ATOM 746 C C . GLY A 1 91 ? -14.030 3.733 20.244 1.00 82.75 91 GLY A C 1
ATOM 747 O O . GLY A 1 91 ? -15.074 3.187 20.593 1.00 82.75 91 GLY A O 1
ATOM 748 N N . PHE A 1 92 ? -13.092 3.081 19.555 1.00 86.12 92 PHE A N 1
ATOM 749 C CA . PHE 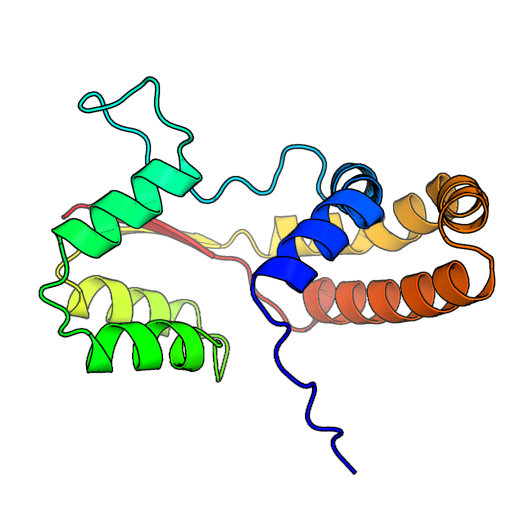A 1 92 ? -13.209 1.670 19.204 1.00 86.12 92 PHE A CA 1
ATOM 750 C C . PHE A 1 92 ? -12.675 0.765 20.314 1.00 86.12 92 PHE A C 1
ATOM 752 O O . PHE A 1 92 ? -11.660 1.036 20.956 1.00 86.12 92 PHE A O 1
ATOM 759 N N . THR A 1 93 ? -13.313 -0.390 20.474 1.00 87.25 93 THR A N 1
ATOM 760 C CA . THR A 1 93 ? -12.774 -1.492 21.272 1.00 87.25 93 THR A CA 1
ATOM 761 C C . THR A 1 93 ? -12.025 -2.454 20.358 1.00 87.25 93 THR A C 1
ATOM 763 O O . THR A 1 93 ? -12.629 -3.103 19.504 1.00 87.25 93 THR A O 1
ATOM 766 N N . VAL A 1 94 ? -10.707 -2.565 20.535 1.00 86.06 94 VAL A N 1
ATOM 767 C CA . VAL A 1 94 ? -9.883 -3.541 19.805 1.00 86.06 94 VAL A CA 1
ATOM 768 C C . VAL A 1 94 ? -10.179 -4.948 20.325 1.00 86.06 94 VAL A C 1
ATOM 770 O O . VAL A 1 94 ? -9.917 -5.260 21.485 1.00 86.06 94 VAL A O 1
ATOM 773 N N . ALA A 1 95 ? -10.708 -5.807 19.457 1.00 87.75 95 ALA A N 1
ATOM 774 C CA . ALA A 1 95 ? -11.007 -7.203 19.759 1.00 87.75 95 ALA A CA 1
ATOM 775 C C . ALA A 1 95 ? -9.789 -8.111 19.535 1.00 87.75 95 ALA A C 1
ATOM 777 O O . ALA A 1 95 ? -9.542 -9.029 20.320 1.00 87.75 95 ALA A O 1
ATOM 778 N N . ARG A 1 96 ? -9.020 -7.866 18.465 1.00 85.62 96 ARG A N 1
ATOM 779 C CA . ARG A 1 96 ? -7.833 -8.661 18.124 1.00 85.62 96 ARG A CA 1
ATOM 780 C C . ARG A 1 96 ? -6.798 -7.831 17.373 1.00 85.62 96 ARG A C 1
ATOM 782 O O . ARG A 1 96 ? -7.133 -7.012 16.525 1.00 85.62 96 ARG A O 1
ATOM 789 N N . THR A 1 97 ? -5.527 -8.100 17.652 1.00 87.25 97 THR A N 1
ATOM 790 C CA . THR A 1 97 ? -4.392 -7.631 16.853 1.00 87.25 97 THR A CA 1
ATOM 791 C C . THR A 1 97 ? -3.593 -8.846 16.402 1.00 87.25 97 THR A C 1
ATOM 793 O O . THR A 1 97 ? -3.223 -9.678 17.230 1.00 87.25 97 THR A O 1
ATOM 796 N N . THR A 1 98 ? -3.339 -8.955 15.103 1.00 88.06 98 THR A N 1
ATOM 797 C CA . THR A 1 98 ? -2.574 -10.052 14.503 1.00 88.06 98 THR A CA 1
ATOM 798 C C . THR A 1 98 ? -1.312 -9.501 13.860 1.00 88.06 98 THR A C 1
ATOM 800 O O . THR A 1 98 ? -1.392 -8.663 12.964 1.00 88.06 98 THR A O 1
ATOM 803 N N . ASP A 1 99 ? -0.153 -10.006 14.285 1.00 87.00 99 ASP A N 1
ATOM 804 C CA . ASP A 1 99 ? 1.115 -9.741 13.610 1.00 87.00 99 ASP A CA 1
ATOM 805 C C . ASP A 1 99 ? 1.214 -10.592 12.336 1.00 87.00 99 ASP A C 1
ATOM 807 O O . ASP A 1 99 ? 1.385 -11.812 12.384 1.00 87.00 99 ASP A O 1
ATOM 811 N N . ALA A 1 100 ? 1.095 -9.936 11.186 1.00 89.62 100 ALA A N 1
ATOM 812 C CA . ALA A 1 100 ? 1.257 -10.529 9.867 1.00 89.62 100 ALA A CA 1
ATOM 813 C C . ALA A 1 100 ? 2.607 -10.163 9.221 1.00 89.62 100 ALA A C 1
ATOM 815 O O . ALA A 1 100 ? 2.819 -10.446 8.038 1.00 89.62 100 ALA A O 1
ATOM 816 N N . THR A 1 101 ? 3.561 -9.619 9.986 1.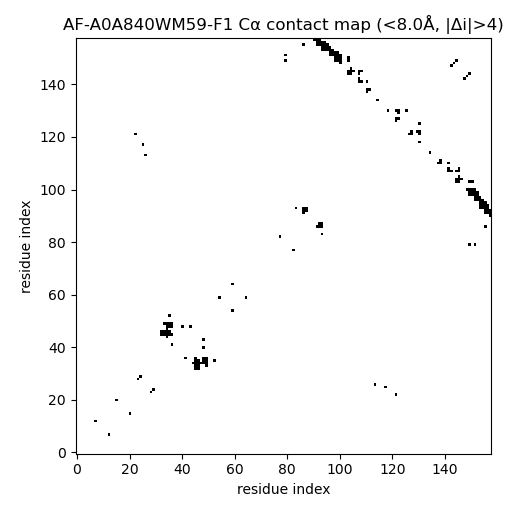00 87.06 101 THR A N 1
ATOM 817 C CA . THR A 1 101 ? 4.933 -9.333 9.527 1.00 87.06 101 THR A CA 1
ATOM 818 C C . THR A 1 101 ? 5.599 -10.533 8.843 1.00 87.06 101 THR A C 1
ATOM 820 O O . THR A 1 101 ? 6.216 -10.340 7.795 1.00 87.06 101 THR A O 1
ATOM 823 N N . PRO A 1 102 ? 5.457 -11.793 9.315 1.00 87.94 102 PRO A N 1
ATOM 824 C CA . PRO A 1 102 ? 6.016 -12.940 8.594 1.00 87.94 102 PRO A CA 1
ATOM 825 C C . PRO A 1 102 ? 5.461 -13.106 7.170 1.00 87.94 102 PRO A C 1
ATOM 827 O O . PRO A 1 102 ? 6.178 -13.544 6.271 1.00 87.94 102 PRO A O 1
ATOM 830 N N . HIS A 1 103 ? 4.194 -12.745 6.943 1.00 86.50 103 HIS A N 1
ATOM 831 C CA . HIS A 1 103 ? 3.577 -12.799 5.618 1.00 86.50 103 HIS A CA 1
ATOM 832 C C . HIS A 1 103 ? 4.081 -11.678 4.712 1.00 86.50 103 HIS A C 1
ATOM 834 O O . HIS A 1 103 ? 4.354 -11.957 3.545 1.00 86.50 103 HIS A O 1
ATOM 840 N N . LEU A 1 104 ? 4.262 -10.466 5.254 1.00 83.69 104 LEU A N 1
ATOM 841 C CA . LEU A 1 104 ? 4.891 -9.348 4.546 1.00 83.69 104 LEU A CA 1
ATOM 842 C C . LEU A 1 104 ? 6.310 -9.720 4.101 1.00 83.69 104 LEU A C 1
ATOM 844 O O . LEU A 1 104 ? 6.620 -9.646 2.917 1.00 83.69 104 LEU A O 1
ATOM 848 N N . ARG A 1 105 ? 7.137 -10.238 5.017 1.00 87.56 105 ARG A N 1
ATOM 849 C CA . ARG A 1 105 ? 8.515 -10.665 4.718 1.00 87.56 105 ARG A CA 1
ATOM 850 C C . ARG A 1 105 ? 8.578 -11.731 3.628 1.00 87.56 105 ARG A C 1
ATOM 852 O O . ARG A 1 105 ? 9.364 -11.615 2.695 1.00 87.56 105 ARG A O 1
ATOM 859 N N . ARG A 1 106 ? 7.704 -12.740 3.702 1.00 87.44 106 ARG A N 1
ATOM 860 C CA . ARG A 1 106 ? 7.594 -13.781 2.667 1.00 87.44 106 ARG A CA 1
ATOM 861 C C . ARG A 1 106 ? 7.226 -13.199 1.298 1.00 87.44 106 ARG A C 1
ATOM 863 O O . ARG A 1 106 ? 7.675 -13.717 0.279 1.00 87.44 106 ARG A O 1
ATOM 870 N N . SER A 1 107 ? 6.366 -12.183 1.256 1.00 83.38 107 SER A N 1
ATOM 871 C CA . SER A 1 107 ? 6.027 -11.492 0.009 1.00 83.38 107 SER A CA 1
ATOM 872 C C . SER A 1 107 ? 7.215 -10.681 -0.510 1.00 83.38 107 SER A C 1
ATOM 874 O O . SER A 1 107 ? 7.545 -10.810 -1.686 1.00 83.38 107 SER A O 1
ATOM 876 N N . ALA A 1 108 ? 7.917 -9.956 0.366 1.00 83.31 108 ALA A N 1
ATOM 877 C CA . ALA A 1 108 ? 9.103 -9.173 0.022 1.00 83.31 108 ALA A CA 1
ATOM 878 C C . ALA A 1 108 ? 10.214 -10.025 -0.619 1.00 83.31 108 ALA A C 1
ATOM 880 O O . ALA A 1 108 ? 10.817 -9.621 -1.609 1.00 83.31 108 ALA A O 1
ATOM 881 N N . GLU A 1 109 ? 10.426 -11.252 -0.133 1.00 86.69 109 GLU A N 1
ATOM 882 C CA . GLU A 1 109 ? 11.375 -12.216 -0.721 1.00 86.69 109 GLU A CA 1
ATOM 883 C C . GLU A 1 109 ? 11.032 -12.621 -2.167 1.00 86.69 109 GLU A C 1
ATOM 885 O O . GLU A 1 109 ? 11.902 -13.071 -2.911 1.00 86.69 109 GLU A O 1
ATOM 890 N N . ARG A 1 110 ? 9.769 -12.477 -2.587 1.00 86.62 110 ARG A N 1
ATOM 891 C CA . ARG A 1 110 ? 9.304 -12.841 -3.937 1.00 86.62 110 ARG A CA 1
ATOM 892 C C . ARG A 1 110 ? 9.326 -11.677 -4.915 1.00 86.62 110 ARG A C 1
ATOM 894 O O . ARG A 1 110 ? 9.260 -11.916 -6.119 1.00 86.62 110 ARG A O 1
ATOM 901 N N . ILE A 1 111 ? 9.426 -10.445 -4.422 1.00 83.12 111 ILE A N 1
ATOM 902 C CA . ILE A 1 111 ? 9.348 -9.233 -5.239 1.00 83.12 111 ILE A CA 1
ATOM 903 C C . ILE A 1 111 ? 10.389 -9.250 -6.362 1.00 83.12 111 ILE A C 1
ATOM 905 O O . ILE A 1 111 ? 10.045 -8.978 -7.508 1.00 83.12 111 ILE A O 1
ATOM 909 N N . GLU A 1 112 ? 11.636 -9.637 -6.078 1.00 83.00 112 GLU A N 1
ATOM 910 C CA . GLU A 1 112 ? 12.686 -9.694 -7.106 1.00 83.00 112 GLU A CA 1
ATOM 911 C C . GLU A 1 112 ? 12.335 -10.646 -8.257 1.00 83.00 112 GLU A C 1
ATOM 913 O O . GLU A 1 112 ? 12.599 -10.339 -9.422 1.00 83.00 112 GLU A O 1
ATOM 918 N N . HIS A 1 113 ? 11.704 -11.781 -7.943 1.00 86.38 113 HIS A N 1
ATOM 919 C CA . HIS A 1 113 ? 11.268 -12.747 -8.945 1.00 86.38 113 HIS A CA 1
ATOM 920 C C . HIS A 1 113 ? 10.150 -12.178 -9.822 1.00 86.38 113 HIS A C 1
ATOM 922 O O . HIS A 1 113 ? 10.249 -12.246 -11.045 1.00 86.38 113 HIS A O 1
ATOM 928 N N . VAL A 1 114 ? 9.142 -11.551 -9.207 1.00 85.38 114 VAL A N 1
ATOM 929 C CA . VAL A 1 114 ? 8.016 -10.910 -9.911 1.00 85.38 114 VAL A CA 1
ATOM 930 C C . VAL A 1 114 ? 8.516 -9.780 -10.817 1.00 85.38 114 VAL A C 1
ATOM 932 O O . VAL A 1 114 ? 8.133 -9.699 -11.983 1.00 85.38 114 VAL A O 1
ATOM 935 N N . VAL A 1 115 ? 9.438 -8.938 -10.333 1.00 85.19 115 VAL A N 1
ATOM 936 C CA . VAL A 1 115 ? 10.053 -7.888 -11.161 1.00 85.19 115 VAL A CA 1
ATOM 937 C C . VAL A 1 115 ? 10.774 -8.497 -12.358 1.00 85.19 115 VAL A C 1
ATOM 939 O O . VAL A 1 115 ? 10.591 -8.019 -13.473 1.00 85.19 115 VAL A O 1
ATOM 942 N N . ALA A 1 116 ? 11.580 -9.542 -12.156 1.00 87.75 116 ALA A N 1
ATOM 943 C CA . ALA A 1 116 ? 12.317 -10.181 -13.243 1.00 87.75 116 ALA A CA 1
ATOM 944 C C . ALA A 1 116 ? 11.385 -10.820 -14.287 1.00 87.75 116 ALA A C 1
ATOM 946 O O . ALA A 1 116 ? 11.632 -10.686 -15.486 1.00 87.75 116 ALA A O 1
ATOM 947 N N . GLU A 1 117 ? 10.310 -11.472 -13.838 1.00 91.06 117 GLU A N 1
ATOM 948 C CA . GLU A 1 117 ? 9.294 -12.087 -14.696 1.00 91.06 117 GLU A CA 1
ATOM 949 C C . GLU A 1 117 ? 8.575 -11.046 -15.566 1.00 91.06 117 GLU A C 1
ATOM 951 O O . GLU A 1 117 ? 8.413 -11.241 -16.772 1.00 91.06 117 GLU A O 1
ATOM 956 N N . HIS A 1 118 ? 8.199 -9.906 -14.981 1.00 90.44 118 HIS A N 1
ATOM 957 C CA . HIS A 1 118 ? 7.412 -8.880 -15.666 1.00 90.44 118 HIS A CA 1
ATOM 958 C C . HIS A 1 118 ? 8.238 -7.759 -16.305 1.00 90.44 118 HIS A C 1
ATOM 960 O O . HIS A 1 118 ? 7.678 -6.933 -17.030 1.00 90.44 118 HIS A O 1
ATOM 966 N N . TYR A 1 119 ? 9.560 -7.736 -16.116 1.00 90.62 119 TYR A N 1
ATOM 967 C CA . TYR A 1 119 ? 10.450 -6.714 -16.673 1.00 90.62 119 TYR A CA 1
ATOM 968 C C . TYR A 1 119 ? 10.258 -6.481 -18.188 1.00 90.62 119 TYR A C 1
ATOM 970 O O . TYR A 1 119 ? 10.185 -5.317 -18.588 1.00 90.62 119 TYR A O 1
ATOM 978 N N . PRO A 1 120 ? 10.085 -7.507 -19.053 1.00 93.19 120 PRO A N 1
ATOM 979 C CA . PRO A 1 120 ? 9.809 -7.278 -20.475 1.00 93.19 120 PRO A CA 1
ATOM 980 C C . PRO A 1 120 ? 8.524 -6.476 -20.727 1.00 93.19 120 PRO A C 1
ATOM 982 O O . PRO A 1 120 ? 8.508 -5.592 -21.583 1.00 93.19 120 PRO A O 1
ATOM 985 N N . THR A 1 121 ? 7.464 -6.745 -19.962 1.00 90.62 121 THR A N 1
ATOM 986 C CA . THR A 1 121 ? 6.192 -6.010 -20.037 1.00 90.62 121 THR A CA 1
ATOM 987 C C . THR A 1 121 ? 6.366 -4.571 -19.570 1.00 90.62 121 THR A C 1
ATOM 989 O O . THR A 1 121 ? 5.857 -3.654 -20.215 1.00 90.62 121 THR A O 1
ATOM 992 N N . VAL A 1 122 ? 7.130 -4.363 -18.492 1.00 88.88 122 VAL A N 1
ATOM 993 C CA . VAL A 1 122 ? 7.426 -3.025 -17.963 1.00 88.88 122 VAL A CA 1
ATOM 994 C C . VAL A 1 122 ? 8.215 -2.202 -18.982 1.00 88.88 122 VAL A C 1
ATOM 996 O O . VAL A 1 122 ? 7.847 -1.063 -19.257 1.00 88.88 122 VAL A O 1
ATOM 999 N N . VAL A 1 123 ? 9.233 -2.788 -19.621 1.00 93.75 123 VAL A N 1
ATOM 1000 C CA . VAL A 1 123 ? 9.995 -2.133 -20.696 1.00 93.75 123 VAL A CA 1
ATOM 1001 C C . VAL A 1 123 ? 9.113 -1.817 -21.901 1.00 93.75 123 VAL A C 1
ATOM 1003 O O . VAL A 1 123 ? 9.250 -0.747 -22.489 1.00 93.75 123 VAL A O 1
ATOM 1006 N N . HIS A 1 124 ? 8.224 -2.734 -22.289 1.00 91.06 124 HIS A N 1
ATOM 1007 C CA . HIS A 1 124 ? 7.350 -2.538 -23.443 1.00 91.06 124 HIS A CA 1
ATOM 1008 C C . HIS A 1 124 ? 6.360 -1.384 -23.240 1.00 91.06 124 HIS A C 1
ATOM 1010 O O . HIS A 1 124 ? 6.160 -0.601 -24.164 1.00 91.06 124 HIS A O 1
ATOM 1016 N N . LYS A 1 125 ? 5.757 -1.281 -22.049 1.00 87.44 125 LYS A N 1
ATOM 1017 C CA . LYS A 1 125 ? 4.728 -0.277 -21.745 1.00 87.44 125 LYS A CA 1
ATOM 1018 C C . LYS A 1 125 ? 5.298 1.058 -21.264 1.00 87.44 125 LYS A C 1
ATOM 1020 O O . LYS A 1 125 ? 4.838 2.098 -21.712 1.00 87.44 125 LYS A O 1
ATOM 1025 N N . GLY A 1 126 ? 6.284 1.032 -20.367 1.00 84.94 126 GLY A N 1
ATOM 1026 C CA . GLY A 1 126 ? 6.847 2.233 -19.735 1.00 84.94 126 GLY A CA 1
ATOM 1027 C C . GLY A 1 126 ? 8.186 2.697 -20.314 1.00 84.94 126 GLY A C 1
ATOM 1028 O O . GLY A 1 126 ? 8.655 3.781 -19.984 1.00 84.94 126 GLY A O 1
ATOM 1029 N N . GLY A 1 127 ? 8.820 1.901 -21.178 1.00 91.31 127 GLY A N 1
ATOM 1030 C CA . GLY A 1 127 ? 10.162 2.180 -21.687 1.00 91.31 127 GLY A CA 1
ATOM 1031 C C . GLY A 1 127 ? 11.278 1.703 -20.750 1.00 91.31 127 GLY A C 1
ATOM 1032 O O . GLY A 1 127 ? 11.065 1.352 -19.590 1.00 91.31 127 GLY A O 1
ATOM 1033 N N . ARG A 1 128 ? 12.509 1.653 -21.277 1.00 91.62 128 ARG A N 1
ATOM 1034 C CA . ARG A 1 128 ? 13.672 1.108 -20.549 1.00 91.62 128 ARG A CA 1
ATOM 1035 C C . ARG A 1 128 ? 14.094 1.950 -19.350 1.00 91.62 128 ARG A C 1
ATOM 1037 O O . ARG A 1 128 ? 14.468 1.376 -18.339 1.00 91.62 128 ARG A O 1
ATOM 1044 N N . GLU A 1 129 ? 14.079 3.271 -19.484 1.00 91.56 129 GLU A N 1
ATOM 1045 C CA . GLU A 1 129 ? 14.488 4.188 -18.413 1.00 91.56 129 GLU A CA 1
ATOM 1046 C C . GLU A 1 129 ? 13.589 4.010 -17.187 1.00 91.56 129 GLU A C 1
ATOM 1048 O O . GLU A 1 129 ? 14.070 3.631 -16.122 1.00 91.56 129 GLU A O 1
ATOM 1053 N N . PHE A 1 130 ? 12.274 4.108 -17.395 1.00 87.12 130 PHE A N 1
ATOM 1054 C CA . PHE A 1 130 ? 11.274 3.823 -16.374 1.00 87.12 130 PHE A CA 1
ATOM 1055 C C . PHE A 1 130 ? 11.437 2.427 -15.760 1.00 87.12 130 PHE A C 1
ATOM 1057 O O . PHE A 1 130 ? 11.369 2.276 -14.546 1.00 87.12 130 PHE A O 1
ATOM 1064 N N . ALA A 1 131 ? 11.673 1.393 -16.576 1.00 89.12 131 ALA A N 1
ATOM 1065 C CA . ALA A 1 131 ? 11.825 0.029 -16.075 1.00 89.12 131 ALA A CA 1
ATOM 1066 C C . ALA A 1 131 ? 13.029 -0.137 -15.130 1.00 89.12 131 ALA A C 1
ATOM 1068 O O . ALA A 1 131 ? 12.940 -0.886 -14.155 1.00 89.12 131 ALA A O 1
ATOM 1069 N N . GLU A 1 132 ? 14.144 0.548 -15.395 1.00 90.75 132 GLU A N 1
ATOM 1070 C CA . GLU A 1 132 ? 15.316 0.527 -14.512 1.00 90.75 132 GLU A CA 1
ATOM 1071 C C . GLU A 1 132 ? 15.076 1.317 -13.222 1.00 90.75 132 GLU A C 1
ATOM 1073 O O . GLU A 1 132 ? 15.383 0.817 -12.138 1.00 90.75 132 GLU A O 1
ATOM 1078 N N . GLU A 1 133 ? 14.480 2.510 -13.314 1.00 86.12 133 GLU A N 1
ATOM 1079 C CA . GLU A 1 133 ? 14.106 3.305 -12.136 1.00 86.12 133 GLU A CA 1
ATOM 1080 C C . GLU A 1 133 ? 13.136 2.540 -11.235 1.00 86.12 133 GLU A C 1
ATOM 1082 O O . GLU A 1 133 ? 13.345 2.414 -10.027 1.00 86.12 133 GLU A O 1
ATOM 1087 N N . PHE A 1 134 ? 12.108 1.955 -11.842 1.00 83.25 134 PHE A N 1
ATOM 1088 C CA . PHE A 1 134 ? 11.104 1.160 -11.159 1.00 83.25 134 PHE A CA 1
ATOM 1089 C C . PHE A 1 134 ? 11.720 -0.068 -10.477 1.00 83.25 134 PHE A C 1
ATOM 1091 O O . PHE A 1 134 ? 11.431 -0.344 -9.312 1.00 83.25 134 PHE A O 1
ATOM 1098 N N . ARG A 1 135 ? 12.628 -0.781 -11.155 1.00 85.81 135 ARG A N 1
ATOM 1099 C CA . ARG A 1 135 ? 13.364 -1.911 -10.569 1.00 85.81 135 ARG A CA 1
ATOM 1100 C C . ARG A 1 135 ? 14.205 -1.481 -9.366 1.00 85.81 135 ARG A C 1
ATOM 1102 O O . ARG A 1 135 ? 14.216 -2.186 -8.355 1.00 85.81 135 ARG A O 1
ATOM 1109 N N . ALA A 1 136 ? 14.905 -0.352 -9.463 1.00 84.19 136 ALA A N 1
ATOM 1110 C CA . ALA A 1 136 ? 15.708 0.178 -8.366 1.00 84.19 136 ALA A CA 1
ATOM 1111 C C . ALA A 1 136 ? 14.834 0.554 -7.159 1.00 84.19 136 ALA A C 1
ATOM 1113 O O . ALA A 1 136 ? 15.150 0.174 -6.031 1.00 84.19 136 ALA A O 1
ATOM 1114 N N . MET A 1 137 ? 13.709 1.231 -7.403 1.00 83.06 137 MET A N 1
ATOM 1115 C CA . MET A 1 137 ? 12.732 1.597 -6.376 1.00 83.06 137 MET A CA 1
ATOM 1116 C C . MET A 1 137 ? 12.165 0.358 -5.672 1.00 83.06 137 MET A C 1
ATOM 1118 O O . MET A 1 137 ? 12.214 0.263 -4.448 1.00 83.06 137 MET A O 1
ATOM 1122 N N . ILE A 1 138 ? 11.672 -0.622 -6.429 1.00 82.06 138 ILE A N 1
ATOM 1123 C CA . ILE A 1 138 ? 11.062 -1.832 -5.867 1.00 82.06 138 ILE A CA 1
ATOM 1124 C C . ILE A 1 138 ? 12.071 -2.668 -5.065 1.00 82.06 138 ILE A C 1
ATOM 1126 O O . ILE A 1 138 ? 11.716 -3.239 -4.033 1.00 82.06 138 ILE A O 1
ATOM 1130 N N . SER A 1 139 ? 13.344 -2.694 -5.469 1.00 80.75 139 SER A N 1
ATOM 1131 C CA . SER A 1 139 ? 14.395 -3.336 -4.672 1.00 80.75 139 SER A CA 1
ATOM 1132 C C . SER A 1 139 ? 14.548 -2.675 -3.296 1.00 80.75 139 SER A C 1
ATOM 1134 O O . SER A 1 139 ? 14.622 -3.379 -2.288 1.00 80.75 139 SER A O 1
ATOM 1136 N N . GLN A 1 140 ? 14.493 -1.342 -3.214 1.00 77.06 140 GLN A N 1
ATOM 1137 C CA . GLN A 1 140 ? 14.521 -0.633 -1.928 1.00 77.06 140 GLN A CA 1
ATOM 1138 C C . GLN A 1 140 ? 13.280 -0.930 -1.078 1.00 77.06 140 GLN A C 1
ATOM 1140 O O . GLN A 1 140 ? 13.414 -1.190 0.118 1.00 77.06 140 GLN A O 1
ATOM 1145 N N . VAL A 1 141 ? 12.091 -0.966 -1.690 1.00 77.00 141 VAL A N 1
ATOM 1146 C CA . VAL A 1 141 ? 10.841 -1.335 -1.001 1.00 77.00 141 VAL A CA 1
ATOM 1147 C C . VAL A 1 141 ? 10.942 -2.739 -0.405 1.00 77.00 141 VAL A C 1
ATOM 1149 O O . VAL A 1 141 ? 10.631 -2.918 0.768 1.00 77.00 141 VAL A O 1
ATOM 1152 N N . SER A 1 142 ? 11.473 -3.714 -1.149 1.00 79.94 142 SER A N 1
ATOM 1153 C CA . SER A 1 142 ? 11.634 -5.082 -0.633 1.00 79.94 142 SER A CA 1
ATOM 1154 C C . SER A 1 142 ? 12.547 -5.161 0.599 1.00 79.94 142 SER A C 1
ATOM 1156 O O . SER A 1 142 ? 12.277 -5.932 1.516 1.00 79.94 142 SER A O 1
ATOM 1158 N N . VAL A 1 143 ? 13.599 -4.335 0.670 1.00 76.94 143 VAL A N 1
ATOM 1159 C CA . VAL A 1 143 ? 14.476 -4.251 1.850 1.00 76.94 143 VAL A CA 1
ATOM 1160 C C . VAL A 1 143 ? 13.724 -3.653 3.035 1.00 76.94 143 VAL A C 1
ATOM 1162 O O . VAL A 1 143 ? 13.805 -4.189 4.139 1.00 76.94 143 VAL A O 1
ATOM 1165 N N . LEU A 1 144 ? 12.954 -2.584 2.812 1.00 74.69 144 LEU A N 1
ATOM 1166 C CA . LEU A 1 144 ? 12.120 -1.984 3.854 1.00 74.69 144 LEU A CA 1
ATOM 1167 C C . LEU A 1 144 ? 11.112 -2.997 4.406 1.00 74.69 144 LEU A C 1
ATOM 1169 O O . LEU A 1 144 ? 11.065 -3.208 5.615 1.00 74.69 144 LEU A O 1
ATOM 1173 N N . GLU A 1 145 ? 10.360 -3.672 3.540 1.00 80.81 145 GLU A N 1
ATOM 1174 C CA . GLU A 1 145 ? 9.361 -4.674 3.931 1.00 80.81 145 GLU A CA 1
ATOM 1175 C C . GLU A 1 145 ? 9.967 -5.883 4.651 1.00 80.81 145 GLU A C 1
ATOM 1177 O O . GLU A 1 145 ? 9.377 -6.411 5.596 1.00 80.81 145 GLU A O 1
ATOM 1182 N N . ARG A 1 146 ? 11.153 -6.329 4.224 1.00 82.94 146 ARG A N 1
ATOM 1183 C CA . ARG A 1 146 ? 11.828 -7.483 4.823 1.00 82.94 146 ARG A CA 1
ATOM 1184 C C . ARG A 1 146 ? 12.423 -7.151 6.193 1.00 82.94 146 ARG A C 1
ATOM 1186 O O . ARG A 1 146 ? 12.228 -7.907 7.151 1.00 82.94 146 ARG A O 1
ATOM 1193 N N . ASP A 1 147 ? 13.137 -6.031 6.286 1.00 80.94 147 ASP A N 1
ATOM 1194 C CA . ASP A 1 147 ? 14.063 -5.773 7.393 1.00 80.94 147 ASP A CA 1
ATOM 1195 C C . ASP A 1 147 ? 13.555 -4.718 8.384 1.00 80.94 147 ASP A C 1
ATOM 1197 O O . ASP A 1 147 ? 13.958 -4.737 9.549 1.00 80.94 147 ASP A O 1
ATOM 1201 N N . HIS A 1 148 ? 12.671 -3.813 7.955 1.00 77.62 148 HIS A N 1
ATOM 1202 C CA . HIS A 1 148 ? 12.358 -2.595 8.709 1.00 77.62 148 HIS A CA 1
ATOM 1203 C C . HIS A 1 148 ? 10.873 -2.400 9.024 1.00 77.62 148 HIS A C 1
ATOM 1205 O O . HIS A 1 148 ? 10.557 -1.766 10.030 1.00 77.62 148 HIS A O 1
ATOM 1211 N N . LEU A 1 149 ? 9.965 -2.936 8.207 1.00 80.44 149 LEU A N 1
ATOM 1212 C CA . LEU A 1 149 ? 8.526 -2.773 8.389 1.00 80.44 149 LEU A CA 1
ATOM 1213 C C . LEU A 1 149 ? 7.897 -3.964 9.116 1.00 80.44 149 LEU A C 1
ATOM 1215 O O . LEU A 1 149 ? 8.306 -5.117 8.966 1.00 80.44 149 LEU A O 1
ATOM 1219 N N . GLY A 1 150 ? 6.866 -3.655 9.900 1.00 80.44 150 GLY A N 1
ATOM 1220 C CA . GLY A 1 150 ? 5.928 -4.627 10.446 1.00 80.44 150 GLY A CA 1
ATOM 1221 C C . GLY A 1 150 ? 4.576 -4.519 9.746 1.00 80.44 150 GLY A C 1
ATOM 1222 O O . GLY A 1 150 ? 4.247 -3.474 9.187 1.0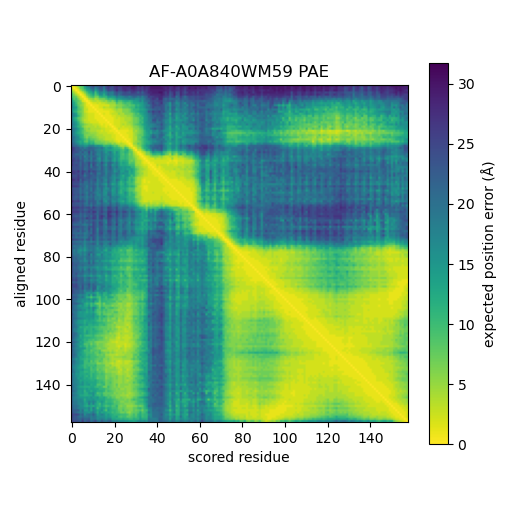0 80.44 150 GLY A O 1
ATOM 1223 N N . TYR A 1 151 ? 3.780 -5.585 9.796 1.00 84.75 151 TYR A N 1
ATOM 1224 C CA . TYR A 1 151 ? 2.415 -5.587 9.270 1.00 84.75 151 TYR A CA 1
ATOM 1225 C C . TYR A 1 151 ? 1.454 -6.068 10.350 1.00 84.75 151 TYR A C 1
ATOM 1227 O O . TYR A 1 151 ? 1.569 -7.199 10.821 1.00 84.75 151 TYR A O 1
ATOM 1235 N N . THR A 1 152 ? 0.501 -5.222 10.737 1.00 83.44 152 THR A N 1
ATOM 1236 C CA . THR A 1 152 ? -0.488 -5.543 11.770 1.00 83.44 152 THR A CA 1
ATOM 1237 C C . THR A 1 152 ? -1.894 -5.511 11.190 1.00 83.44 152 THR A C 1
ATOM 1239 O O . THR A 1 152 ? -2.236 -4.615 10.422 1.00 83.44 152 THR A O 1
ATOM 1242 N N . ILE A 1 153 ? -2.712 -6.492 11.557 1.00 84.88 153 ILE A N 1
ATOM 1243 C CA . ILE A 1 153 ? -4.144 -6.517 11.255 1.00 84.88 153 ILE A CA 1
ATOM 1244 C C . ILE A 1 153 ? -4.877 -6.284 12.570 1.00 84.88 153 ILE A C 1
ATOM 1246 O O . ILE A 1 153 ? -4.677 -7.033 13.530 1.00 84.88 153 ILE A O 1
ATOM 1250 N N . VAL A 1 154 ? -5.712 -5.249 12.616 1.00 79.94 154 VAL A N 1
ATOM 1251 C CA . VAL A 1 154 ? -6.501 -4.900 13.800 1.00 79.94 154 VAL A CA 1
ATOM 1252 C C . VAL A 1 154 ? -7.976 -5.129 13.510 1.00 79.94 154 VAL A C 1
ATOM 1254 O O . VAL A 1 154 ? -8.517 -4.614 12.537 1.00 79.94 154 VAL A O 1
ATOM 1257 N N . GLU A 1 155 ? -8.626 -5.889 14.381 1.00 84.62 155 GLU A N 1
ATOM 1258 C CA . GLU A 1 155 ? -10.074 -6.062 14.411 1.00 84.62 155 GLU A CA 1
ATOM 1259 C C . GLU A 1 155 ? -10.620 -5.262 15.585 1.00 84.62 155 GLU A C 1
ATOM 1261 O O . GLU A 1 155 ? -10.220 -5.486 16.732 1.00 84.62 155 GLU A O 1
ATOM 1266 N N . ALA A 1 156 ? -11.528 -4.333 15.305 1.00 82.19 156 ALA A N 1
ATOM 1267 C CA . ALA A 1 156 ? -12.111 -3.457 16.307 1.00 82.19 156 ALA A CA 1
ATOM 1268 C C . ALA A 1 156 ? -13.608 -3.238 16.051 1.00 82.19 156 ALA A C 1
ATOM 1270 O O . ALA A 1 156 ? -14.080 -3.356 14.920 1.00 82.19 156 ALA A O 1
ATOM 1271 N N . THR A 1 157 ? -14.347 -2.916 17.110 1.00 80.69 157 THR A N 1
ATOM 1272 C CA . THR A 1 157 ? -15.788 -2.626 17.072 1.00 80.69 157 THR A CA 1
ATOM 1273 C C . THR A 1 157 ? -16.064 -1.245 17.658 1.00 80.69 157 THR A C 1
ATOM 1275 O O . THR A 1 157 ? -15.396 -0.858 18.618 1.00 80.69 157 THR A O 1
ATOM 1278 N N . ALA A 1 158 ? -17.030 -0.524 17.088 1.00 75.31 158 ALA A N 1
ATOM 1279 C CA . ALA A 1 158 ? -17.536 0.754 17.599 1.00 75.31 158 ALA A CA 1
ATOM 1280 C C . ALA A 1 158 ? -18.777 0.545 18.473 1.00 75.31 158 ALA A C 1
ATOM 1282 O O . ALA A 1 158 ? -19.560 -0.377 18.143 1.00 75.31 158 ALA A O 1
#

Nearest PDB structures (foldseek):
  1kpg-assembly3_C  TM=5.789E-01  e=2.446E-03  Mycobacterium tuberculosis
  1l1e-assembly1_A  TM=6.071E-01  e=6.594E-03  Mycobacterium tuberculosis
  7l9u-assembly1_A  TM=5.929E-01  e=4.520E-02  Mycobacterium tuberculosis H37Rv
  7lxi-assembly1_A  TM=6.031E-01  e=7.642E-02  Mycobacterium tuberculosis H37Rv
  7mcj-assembly1_A  TM=5.755E-01  e=9.650E-02  Mycobacterium tuberculosis H37Rv